Protein AF-I6CHG0-F1 (afdb_monomer_lite)

Structure (mmCIF, N/CA/C/O backbone):
data_AF-I6CHG0-F1
#
_entry.id   AF-I6CHG0-F1
#
loop_
_atom_site.group_PDB
_atom_site.id
_atom_site.type_symbol
_atom_site.label_atom_id
_atom_site.label_alt_id
_atom_site.label_comp_id
_atom_site.label_asym_id
_atom_site.label_entity_id
_atom_site.label_seq_id
_atom_site.pdbx_PDB_ins_code
_atom_site.Cartn_x
_atom_site.Cartn_y
_atom_site.Cartn_z
_atom_site.occupancy
_atom_site.B_iso_or_equiv
_atom_site.auth_seq_id
_atom_site.auth_comp_id
_atom_site.auth_asym_id
_atom_site.auth_atom_id
_atom_site.pdbx_PDB_model_num
ATOM 1 N N . MET A 1 1 ? 2.264 21.789 1.006 1.00 63.41 1 MET A N 1
ATOM 2 C CA . MET A 1 1 ? 1.542 20.572 0.559 1.00 63.41 1 MET A CA 1
ATOM 3 C C . MET A 1 1 ? 1.707 20.309 -0.938 1.00 63.41 1 MET A C 1
ATOM 5 O O . MET A 1 1 ? 2.326 19.314 -1.271 1.00 63.41 1 MET 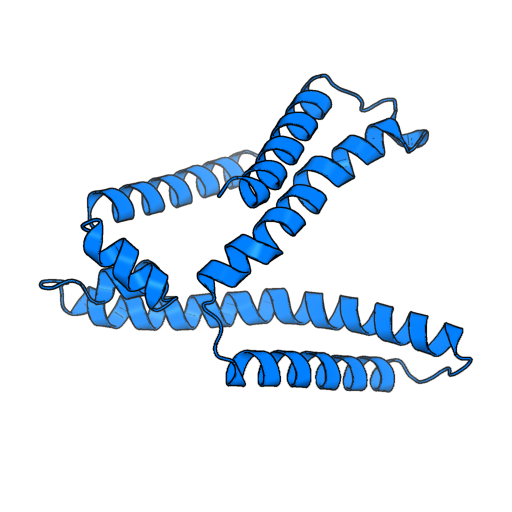A O 1
ATOM 9 N N . LYS A 1 2 ? 1.251 21.191 -1.848 1.00 83.75 2 LYS A N 1
ATOM 10 C CA . LYS A 1 2 ? 1.315 20.954 -3.312 1.00 83.75 2 LYS A CA 1
ATOM 11 C C . LYS A 1 2 ? 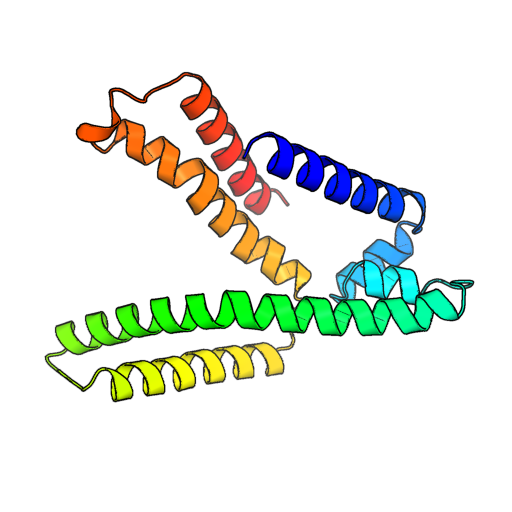2.722 20.636 -3.856 1.00 83.75 2 LYS A C 1
ATOM 13 O O . LYS A 1 2 ? 2.870 19.702 -4.629 1.00 83.75 2 LYS A O 1
ATOM 18 N N . VAL A 1 3 ? 3.749 21.358 -3.396 1.00 92.00 3 VAL A N 1
ATOM 19 C CA . VAL A 1 3 ? 5.149 21.137 -3.818 1.00 92.00 3 VAL A CA 1
ATOM 20 C C . VAL A 1 3 ? 5.674 19.766 -3.376 1.00 92.00 3 VAL A C 1
ATOM 22 O O . VAL A 1 3 ? 6.347 19.097 -4.147 1.00 92.00 3 VAL A O 1
ATOM 25 N N . ALA A 1 4 ? 5.313 19.306 -2.173 1.00 93.00 4 ALA A N 1
ATOM 26 C CA . ALA A 1 4 ? 5.731 17.996 -1.675 1.00 93.00 4 ALA A CA 1
ATOM 27 C C . ALA A 1 4 ? 5.137 16.858 -2.520 1.00 93.00 4 ALA A C 1
ATOM 29 O O . ALA A 1 4 ? 5.870 15.965 -2.931 1.00 93.00 4 ALA A O 1
ATOM 30 N N . TYR A 1 5 ? 3.841 16.928 -2.848 1.00 90.88 5 TYR A N 1
ATOM 31 C CA . TYR A 1 5 ? 3.208 15.952 -3.742 1.00 90.88 5 TYR A CA 1
ATOM 32 C C . TYR A 1 5 ? 3.841 15.946 -5.132 1.00 90.88 5 TYR A C 1
ATOM 34 O O . TYR A 1 5 ? 4.085 14.878 -5.678 1.00 90.88 5 TYR A O 1
ATOM 42 N N . LEU A 1 6 ? 4.152 17.123 -5.680 1.00 93.88 6 LEU A N 1
ATOM 43 C CA . LEU A 1 6 ? 4.801 17.232 -6.983 1.00 93.88 6 LEU A CA 1
ATOM 44 C C . LEU A 1 6 ? 6.187 16.573 -6.976 1.00 93.88 6 LEU A C 1
ATOM 46 O O . LEU A 1 6 ? 6.478 15.777 -7.864 1.00 93.88 6 LEU A O 1
ATOM 50 N N . ILE A 1 7 ? 7.009 16.847 -5.957 1.00 95.25 7 ILE A N 1
ATOM 51 C CA . ILE A 1 7 ? 8.337 16.230 -5.816 1.00 95.25 7 ILE A CA 1
ATOM 52 C C . ILE A 1 7 ? 8.215 14.707 -5.697 1.00 95.25 7 ILE A C 1
ATOM 54 O O . ILE A 1 7 ? 8.922 13.995 -6.404 1.00 95.25 7 ILE A O 1
ATOM 58 N N . ILE A 1 8 ? 7.292 14.209 -4.863 1.00 94.00 8 ILE A N 1
ATOM 59 C CA . ILE A 1 8 ? 7.059 12.766 -4.686 1.00 94.00 8 ILE A CA 1
ATOM 60 C C . ILE A 1 8 ? 6.624 12.118 -6.005 1.00 94.00 8 ILE A C 1
ATOM 62 O O . ILE A 1 8 ? 7.169 11.088 -6.395 1.00 94.00 8 ILE A O 1
ATOM 66 N N . CYS A 1 9 ? 5.665 12.717 -6.717 1.00 93.56 9 CYS A N 1
ATOM 67 C CA . CYS A 1 9 ? 5.198 12.192 -7.997 1.00 93.56 9 CYS A CA 1
ATOM 68 C C . CYS A 1 9 ? 6.328 12.130 -9.025 1.00 93.56 9 CYS A C 1
ATOM 70 O O . CYS A 1 9 ? 6.509 11.090 -9.652 1.00 93.56 9 CYS A O 1
ATOM 72 N N . ILE A 1 10 ? 7.111 13.203 -9.173 1.00 96.00 10 ILE A N 1
ATOM 73 C CA . ILE A 1 10 ? 8.232 13.227 -10.120 1.00 96.00 10 ILE A CA 1
ATOM 74 C C . ILE A 1 10 ? 9.279 12.182 -9.742 1.00 96.00 10 ILE A C 1
ATOM 76 O O . ILE A 1 10 ? 9.709 11.431 -10.612 1.00 96.00 10 ILE A O 1
ATOM 80 N N . SER A 1 11 ? 9.662 12.083 -8.465 1.00 94.88 11 SER A N 1
ATOM 81 C CA . SER A 1 11 ? 10.686 11.122 -8.045 1.00 94.88 11 SER A CA 1
ATOM 82 C C . SER A 1 11 ? 10.244 9.677 -8.262 1.00 94.88 11 SER A C 1
ATOM 84 O O . SER A 1 11 ? 11.030 8.862 -8.737 1.00 94.88 11 SER A O 1
ATOM 86 N N . VAL A 1 12 ? 8.984 9.357 -7.943 1.00 93.06 12 VAL A N 1
ATOM 87 C CA . VAL A 1 12 ? 8.442 8.001 -8.110 1.00 93.06 12 VAL A CA 1
ATOM 88 C C . VAL A 1 12 ? 8.316 7.656 -9.589 1.00 93.06 12 VAL A C 1
ATOM 90 O O . VAL A 1 12 ? 8.788 6.600 -9.998 1.00 93.06 12 VAL A O 1
ATOM 93 N N . LEU A 1 13 ? 7.736 8.540 -10.406 1.00 94.56 13 LEU A N 1
ATOM 94 C CA . LEU A 1 13 ? 7.586 8.289 -11.841 1.00 94.56 13 LEU A CA 1
ATOM 95 C C . LEU A 1 13 ? 8.945 8.158 -12.528 1.00 94.56 13 LEU A C 1
ATOM 97 O O . LEU A 1 13 ? 9.149 7.211 -13.282 1.00 94.56 13 LEU A O 1
ATOM 101 N N . PHE A 1 14 ? 9.893 9.048 -12.226 1.00 95.19 14 PHE A N 1
ATOM 102 C CA . PHE A 1 14 ? 11.255 8.963 -12.752 1.00 95.19 14 PHE A CA 1
ATOM 103 C C . PHE A 1 14 ? 11.915 7.625 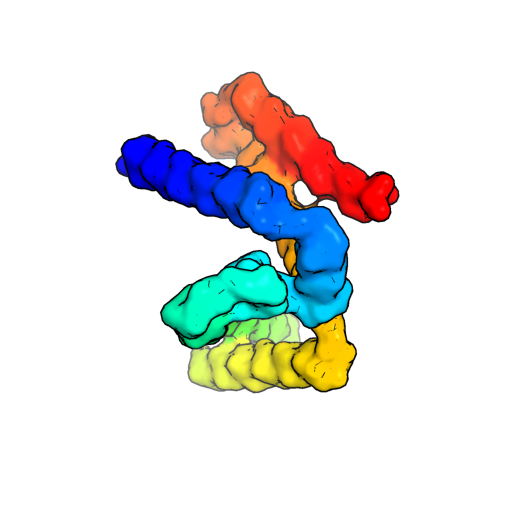-12.402 1.00 95.19 14 PHE A C 1
ATOM 105 O O . PHE A 1 14 ? 12.500 6.982 -13.271 1.00 95.19 14 PHE A O 1
ATOM 112 N N . PHE A 1 15 ? 11.776 7.173 -11.154 1.00 91.06 15 PHE A N 1
ATOM 113 C CA . PHE A 1 15 ? 12.304 5.882 -10.724 1.00 91.06 15 PHE A CA 1
ATOM 114 C C . PHE A 1 15 ? 11.653 4.709 -11.472 1.00 91.06 15 PHE A C 1
ATOM 116 O O . PHE A 1 15 ? 12.367 3.861 -12.002 1.00 91.06 15 PHE A O 1
ATOM 123 N N . VAL A 1 16 ? 10.319 4.682 -11.582 1.00 91.50 16 VAL A N 1
ATOM 124 C CA . VAL A 1 16 ? 9.599 3.608 -12.289 1.00 91.50 16 VAL A CA 1
ATOM 125 C C . VAL A 1 16 ? 9.994 3.550 -13.765 1.00 91.50 16 VAL A C 1
ATOM 127 O O . VAL A 1 16 ? 10.321 2.472 -14.259 1.00 91.50 16 VAL A O 1
ATOM 130 N N . PHE A 1 17 ? 10.016 4.689 -14.466 1.00 93.25 17 PHE A N 1
ATOM 131 C CA . PHE A 1 17 ? 10.428 4.730 -15.872 1.00 93.25 17 PHE A CA 1
ATOM 132 C C . PHE A 1 17 ? 11.894 4.332 -16.053 1.00 93.25 17 PHE A C 1
ATOM 134 O O . PHE A 1 17 ? 12.209 3.598 -16.984 1.00 93.25 17 PHE A O 1
ATOM 141 N N . SER A 1 18 ? 12.781 4.750 -15.147 1.00 92.06 18 SER A N 1
ATOM 142 C CA . SER A 1 18 ? 14.189 4.340 -15.166 1.00 92.06 18 SER A CA 1
ATOM 143 C C . SER A 1 18 ? 14.341 2.820 -15.033 1.00 92.06 18 SER A C 1
ATOM 145 O O . SER A 1 18 ? 15.042 2.202 -15.836 1.00 92.06 18 SER A O 1
ATOM 147 N N . CYS A 1 19 ? 13.628 2.188 -14.092 1.00 89.00 19 CYS A N 1
ATOM 148 C CA . CYS A 1 19 ? 13.625 0.730 -13.946 1.00 89.00 19 CYS A CA 1
ATOM 149 C C . CYS A 1 19 ? 13.057 0.025 -15.184 1.00 89.00 19 CYS A C 1
ATOM 151 O O . CYS A 1 19 ? 13.657 -0.940 -15.649 1.00 89.00 19 CYS A O 1
ATOM 153 N N . LEU A 1 20 ? 11.948 0.517 -15.744 1.00 89.88 20 LEU A N 1
ATOM 154 C CA . LEU A 1 20 ? 11.318 -0.071 -16.932 1.00 89.88 20 LEU A CA 1
ATOM 155 C C . LEU A 1 20 ? 12.237 -0.025 -18.164 1.00 89.88 20 LEU A C 1
ATOM 157 O O . LEU A 1 20 ? 12.265 -0.969 -18.942 1.00 89.88 20 LEU A O 1
ATOM 161 N N . LEU A 1 21 ? 12.986 1.067 -18.341 1.00 89.94 21 LEU A N 1
ATOM 162 C CA . LEU A 1 21 ? 13.923 1.227 -19.458 1.00 89.94 21 LEU A CA 1
ATOM 163 C C . LEU A 1 21 ? 15.240 0.463 -19.252 1.00 89.94 21 LEU A C 1
ATOM 165 O O . LEU A 1 21 ? 15.920 0.158 -20.228 1.00 89.94 21 LEU A O 1
ATOM 169 N N . SER A 1 22 ? 15.611 0.171 -18.001 1.00 87.44 22 SER A N 1
ATOM 170 C CA . SER A 1 22 ? 16.884 -0.487 -17.664 1.00 87.44 22 SER A CA 1
ATOM 171 C C . SER A 1 22 ? 16.781 -2.011 -17.562 1.00 87.44 22 SER A C 1
ATOM 173 O O . SER A 1 22 ? 17.766 -2.703 -17.809 1.00 87.44 22 SER A O 1
ATOM 175 N N . ILE A 1 23 ? 15.624 -2.545 -17.160 1.00 87.75 23 ILE A N 1
ATOM 176 C CA . ILE A 1 23 ? 15.425 -3.976 -16.894 1.00 87.75 23 ILE A CA 1
ATOM 177 C C . ILE A 1 23 ? 14.715 -4.619 -18.097 1.00 87.75 23 ILE A C 1
ATOM 179 O O . ILE A 1 23 ? 13.621 -4.178 -18.451 1.00 87.75 23 ILE A O 1
ATOM 183 N N . PRO A 1 24 ? 15.270 -5.681 -18.714 1.00 89.56 24 PRO A N 1
ATOM 184 C CA . PRO A 1 24 ? 14.585 -6.382 -19.795 1.00 89.56 24 PRO A CA 1
ATOM 185 C C . PRO A 1 24 ? 13.258 -7.009 -19.321 1.00 89.56 24 PRO A C 1
ATOM 187 O O . PRO A 1 24 ? 13.207 -7.527 -18.201 1.00 89.56 24 PRO A O 1
ATOM 190 N N . PRO A 1 25 ? 12.205 -7.050 -20.165 1.00 88.25 25 PRO A N 1
ATOM 191 C CA . PRO A 1 25 ? 10.874 -7.523 -19.764 1.00 88.25 25 PRO A CA 1
ATOM 192 C C . PRO A 1 25 ? 10.854 -8.925 -19.139 1.00 88.25 25 PRO A C 1
ATOM 194 O O . PRO A 1 25 ? 10.150 -9.141 -18.157 1.00 88.25 25 PRO A O 1
ATOM 197 N N . SER A 1 26 ? 11.688 -9.847 -19.629 1.00 89.00 26 SER A N 1
ATOM 198 C CA . SER A 1 26 ? 11.784 -11.218 -19.105 1.00 89.00 26 SER A CA 1
ATOM 199 C C . SER A 1 26 ? 12.185 -11.273 -17.627 1.00 89.00 26 SER A C 1
ATOM 201 O O . SER A 1 26 ? 11.715 -12.131 -16.888 1.00 89.00 26 SER A O 1
ATOM 203 N N . TYR A 1 27 ? 13.027 -10.342 -17.167 1.00 87.50 27 TYR A N 1
ATOM 204 C CA . TYR A 1 27 ? 13.422 -10.258 -15.758 1.00 87.50 27 TYR A CA 1
ATOM 205 C C . TYR A 1 27 ? 12.326 -9.641 -14.889 1.00 87.50 27 TYR A C 1
ATOM 207 O O . TYR A 1 27 ? 12.215 -9.983 -13.715 1.00 87.50 27 TYR A O 1
ATOM 215 N N . ILE A 1 28 ? 11.505 -8.750 -15.453 1.00 87.69 28 ILE A N 1
ATOM 216 C CA . ILE A 1 28 ? 10.348 -8.181 -14.753 1.00 87.69 28 ILE A CA 1
ATOM 217 C C . ILE A 1 28 ? 9.285 -9.264 -14.543 1.00 87.69 28 ILE A C 1
ATOM 219 O O . ILE A 1 28 ? 8.709 -9.347 -13.460 1.00 87.69 28 ILE A O 1
ATOM 223 N N . GLU A 1 29 ? 9.048 -10.107 -15.548 1.00 88.06 29 GLU A N 1
ATOM 224 C CA . GLU A 1 29 ? 8.123 -11.240 -15.448 1.00 88.06 29 GLU A CA 1
ATOM 225 C C . GLU A 1 29 ? 8.609 -12.279 -14.436 1.00 88.06 29 GLU A C 1
ATOM 227 O O . GLU A 1 29 ? 7.855 -12.624 -13.529 1.00 88.06 29 GLU A O 1
ATOM 232 N N . ALA A 1 30 ? 9.882 -12.679 -14.497 1.00 87.94 30 ALA A N 1
ATOM 233 C CA . ALA A 1 30 ? 10.461 -13.595 -13.513 1.00 87.94 30 ALA A CA 1
ATOM 234 C C . ALA A 1 30 ? 10.372 -13.030 -12.083 1.00 87.94 30 ALA A C 1
ATOM 236 O O . ALA A 1 30 ? 9.923 -13.707 -11.161 1.00 87.94 30 ALA A O 1
ATOM 237 N N . ALA A 1 31 ? 10.702 -11.748 -11.899 1.00 87.06 31 ALA A N 1
ATOM 238 C CA . ALA A 1 31 ? 10.569 -11.085 -10.605 1.00 87.06 31 ALA A CA 1
ATOM 239 C C . ALA A 1 31 ? 9.113 -11.031 -10.116 1.00 87.06 31 ALA A C 1
ATOM 241 O O . ALA A 1 31 ? 8.848 -11.156 -8.916 1.00 87.06 31 ALA A O 1
ATOM 242 N N . LYS A 1 32 ? 8.160 -10.855 -11.040 1.00 86.56 32 LYS A N 1
ATOM 243 C CA . LYS A 1 32 ? 6.730 -10.892 -10.737 1.00 86.56 32 LYS A CA 1
ATOM 244 C C . LYS A 1 32 ? 6.301 -12.279 -10.271 1.00 86.56 32 LYS A C 1
ATOM 246 O O . LYS A 1 32 ? 5.549 -12.349 -9.304 1.00 86.56 32 LYS A O 1
ATOM 251 N N . GLU A 1 33 ? 6.770 -13.348 -10.911 1.00 86.12 33 GLU A N 1
ATOM 252 C CA . GLU A 1 33 ? 6.479 -14.736 -10.522 1.00 86.12 33 GLU A CA 1
ATOM 253 C C . GLU A 1 33 ? 7.068 -15.088 -9.153 1.00 86.12 33 GLU A C 1
ATOM 255 O O . GLU A 1 33 ? 6.364 -15.631 -8.299 1.00 86.12 33 GLU A O 1
ATOM 260 N N . GLU A 1 34 ? 8.313 -14.681 -8.896 1.00 86.25 34 GLU A N 1
ATOM 261 C CA . GLU A 1 34 ? 8.972 -14.862 -7.597 1.00 86.25 34 GLU A CA 1
ATOM 262 C C . GLU A 1 34 ? 8.394 -13.956 -6.495 1.00 86.25 34 GLU A C 1
ATOM 264 O O . GLU A 1 34 ? 8.623 -14.181 -5.307 1.00 86.25 34 GLU A O 1
ATOM 269 N N . GLY A 1 35 ? 7.629 -12.924 -6.862 1.00 85.50 35 GLY A N 1
ATOM 270 C CA . GLY A 1 35 ? 7.013 -11.997 -5.910 1.00 85.50 35 GLY A CA 1
ATOM 271 C C . GLY A 1 35 ? 8.017 -11.059 -5.237 1.00 85.50 35 GLY A C 1
ATOM 272 O O . GLY A 1 35 ? 7.735 -10.528 -4.160 1.00 85.50 35 GLY A O 1
ATOM 273 N N . VAL A 1 36 ? 9.182 -10.853 -5.854 1.00 85.75 36 VAL A N 1
ATOM 274 C CA . VAL A 1 36 ? 10.254 -10.000 -5.329 1.00 85.75 36 VAL A CA 1
ATOM 275 C C . VAL A 1 36 ? 10.076 -8.543 -5.751 1.00 85.75 36 VAL A C 1
ATOM 277 O O . VAL A 1 36 ? 9.383 -8.208 -6.710 1.00 85.75 36 VAL A O 1
ATOM 280 N N . THR A 1 37 ? 10.713 -7.628 -5.021 1.00 86.31 37 THR A N 1
ATOM 281 C CA . THR A 1 37 ? 10.640 -6.197 -5.350 1.00 86.31 37 THR A CA 1
ATOM 282 C C . THR A 1 37 ? 11.415 -5.875 -6.623 1.00 86.31 37 THR A C 1
ATOM 284 O O . THR A 1 37 ? 12.406 -6.530 -6.935 1.00 86.31 37 THR A O 1
ATOM 287 N N . ILE A 1 38 ? 11.047 -4.791 -7.313 1.00 86.88 38 ILE A N 1
ATOM 288 C CA . ILE A 1 38 ? 11.782 -4.343 -8.506 1.00 86.88 38 ILE A CA 1
ATOM 289 C C . ILE A 1 38 ? 13.248 -3.990 -8.203 1.00 86.88 38 ILE A C 1
ATOM 291 O O . ILE A 1 38 ? 14.113 -4.155 -9.055 1.00 86.88 38 ILE A O 1
ATOM 295 N N . LEU A 1 39 ? 13.548 -3.538 -6.979 1.00 85.69 39 LEU A N 1
ATOM 296 C CA . LEU A 1 39 ? 14.918 -3.244 -6.560 1.00 85.69 39 LEU A CA 1
ATOM 297 C C . LEU A 1 39 ? 15.729 -4.533 -6.368 1.00 85.69 39 LEU A C 1
ATOM 299 O O . LEU A 1 39 ? 16.892 -4.590 -6.761 1.00 85.69 39 LEU A O 1
ATOM 303 N N . SER A 1 40 ? 15.096 -5.576 -5.825 1.00 85.38 40 SER A N 1
ATOM 304 C CA . SER A 1 40 ? 15.662 -6.926 -5.778 1.00 85.38 40 SER A CA 1
ATOM 305 C C . SER A 1 40 ? 15.887 -7.468 -7.195 1.00 85.38 40 SER A C 1
ATOM 307 O O . SER A 1 40 ? 16.980 -7.936 -7.497 1.00 85.38 40 SER A O 1
ATOM 309 N N . ALA A 1 41 ? 14.923 -7.295 -8.102 1.00 86.38 41 ALA A N 1
ATOM 310 C CA . ALA A 1 41 ? 15.070 -7.689 -9.504 1.00 86.38 41 ALA A CA 1
ATOM 311 C C . ALA A 1 41 ? 16.252 -6.978 -10.190 1.00 86.38 41 ALA A C 1
ATOM 313 O O . ALA A 1 41 ? 17.066 -7.618 -10.851 1.00 86.38 41 ALA A O 1
ATOM 314 N N . LEU A 1 42 ? 16.405 -5.667 -9.968 1.00 85.50 42 LEU A N 1
ATOM 315 C CA . LEU A 1 42 ? 17.530 -4.879 -10.482 1.00 85.50 42 LEU A CA 1
ATOM 316 C C . LEU A 1 42 ? 18.881 -5.387 -9.947 1.00 85.50 42 LEU A C 1
ATOM 318 O O . LEU A 1 42 ? 19.863 -5.425 -10.684 1.00 85.50 42 LEU A O 1
ATOM 322 N N . SER A 1 43 ? 18.929 -5.801 -8.676 1.00 85.25 43 SER A N 1
ATOM 323 C CA . SER A 1 43 ? 20.141 -6.335 -8.036 1.00 85.25 43 SER A CA 1
ATOM 324 C C . SER A 1 43 ? 20.573 -7.711 -8.564 1.00 85.25 43 SER A C 1
ATOM 326 O O . SER A 1 43 ? 21.745 -8.068 -8.421 1.00 85.25 43 SER A O 1
ATOM 328 N N . MET A 1 44 ? 19.648 -8.453 -9.187 1.00 82.31 44 MET A N 1
ATOM 329 C CA . MET A 1 44 ? 19.837 -9.815 -9.708 1.00 82.31 44 MET A CA 1
ATOM 330 C C . MET A 1 44 ? 20.182 -9.861 -11.205 1.00 82.31 44 MET A C 1
ATOM 332 O O . MET A 1 44 ? 20.399 -10.943 -11.749 1.00 82.31 44 MET A O 1
ATOM 336 N N . LEU A 1 45 ? 20.240 -8.712 -11.888 1.00 84.81 45 LEU A N 1
ATOM 337 C CA . LEU A 1 45 ? 20.580 -8.672 -13.308 1.00 84.81 45 LEU A CA 1
ATOM 338 C C . LEU A 1 45 ? 22.003 -9.195 -13.572 1.00 84.81 45 LEU A C 1
ATOM 340 O O . LEU A 1 45 ? 22.937 -8.838 -12.844 1.00 84.81 45 LEU A O 1
ATOM 344 N N . PRO A 1 46 ? 22.214 -9.966 -14.657 1.00 74.88 46 PRO A N 1
ATOM 345 C CA . PRO A 1 46 ? 23.558 -10.310 -15.094 1.00 74.88 46 PRO A CA 1
ATOM 346 C C . PRO A 1 46 ? 24.277 -9.016 -15.493 1.00 74.88 46 PRO A C 1
ATOM 348 O O . PRO A 1 46 ? 23.791 -8.266 -16.337 1.00 74.88 46 PRO A O 1
ATOM 351 N N . ASN A 1 47 ? 25.427 -8.750 -14.871 1.00 79.31 47 ASN A N 1
ATOM 352 C CA . ASN A 1 47 ? 26.213 -7.507 -14.958 1.00 79.31 47 ASN A CA 1
ATOM 353 C C . ASN A 1 47 ? 25.744 -6.338 -14.076 1.00 79.31 47 ASN A C 1
ATOM 355 O O . ASN A 1 47 ? 26.243 -5.222 -14.245 1.00 79.31 47 ASN A O 1
ATOM 359 N N . ALA A 1 48 ? 24.849 -6.561 -13.107 1.00 80.38 48 ALA A N 1
ATOM 360 C CA . ALA A 1 48 ? 24.633 -5.566 -12.062 1.00 80.38 48 ALA A CA 1
ATOM 361 C C . ALA A 1 48 ? 25.973 -5.270 -11.351 1.00 80.38 48 ALA A C 1
ATOM 363 O O . ALA A 1 48 ? 26.683 -6.200 -10.952 1.00 80.38 48 ALA A O 1
ATOM 364 N N . PRO A 1 49 ? 26.372 -3.993 -11.205 1.00 83.81 49 PRO A N 1
ATOM 365 C CA . PRO A 1 49 ? 27.6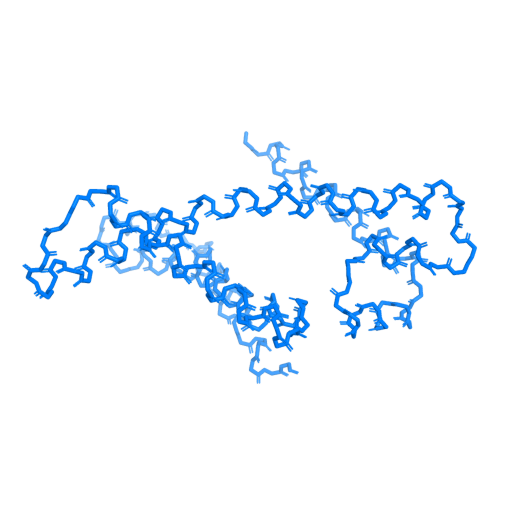17 -3.669 -10.529 1.00 83.81 49 PRO A CA 1
ATOM 366 C C . PRO A 1 49 ? 27.540 -4.118 -9.065 1.00 83.81 49 PRO A C 1
ATOM 368 O O . PRO A 1 49 ? 26.511 -3.953 -8.414 1.00 83.81 49 PRO A O 1
ATOM 371 N N . ALA A 1 50 ? 28.637 -4.658 -8.527 1.00 82.50 50 ALA A N 1
ATOM 372 C CA . ALA A 1 50 ? 28.641 -5.330 -7.221 1.00 82.50 50 ALA A CA 1
ATOM 373 C C . ALA A 1 50 ? 28.080 -4.471 -6.069 1.00 82.50 50 ALA A C 1
ATOM 375 O O . ALA A 1 50 ? 27.408 -4.983 -5.172 1.00 82.50 50 ALA A O 1
ATOM 376 N N . TRP A 1 51 ? 28.303 -3.151 -6.110 1.00 85.81 51 TRP A N 1
ATOM 377 C CA . TRP A 1 51 ? 27.745 -2.223 -5.124 1.00 85.81 51 TRP A CA 1
ATOM 378 C C . TRP A 1 51 ? 26.210 -2.184 -5.162 1.00 85.81 51 TRP A C 1
ATOM 380 O O . TRP A 1 51 ? 25.578 -2.084 -4.111 1.00 85.81 51 TRP A O 1
ATOM 390 N N . LEU A 1 52 ? 25.601 -2.294 -6.346 1.00 84.69 52 LEU A N 1
ATOM 391 C CA . LEU A 1 52 ? 24.151 -2.285 -6.537 1.00 84.69 52 LEU A CA 1
ATOM 392 C C . LEU A 1 52 ? 23.532 -3.604 -6.079 1.00 84.69 52 LEU A C 1
ATOM 394 O O . LEU A 1 52 ? 22.492 -3.585 -5.425 1.00 84.69 52 LEU A O 1
ATOM 398 N N . SER A 1 53 ? 24.193 -4.731 -6.351 1.00 81.88 53 SER A N 1
ATOM 399 C CA . SER A 1 53 ? 23.704 -6.041 -5.917 1.00 81.88 53 SER A CA 1
ATOM 400 C C . SER A 1 53 ? 23.592 -6.144 -4.392 1.00 81.88 53 SER A C 1
ATOM 402 O O . SER A 1 53 ? 22.603 -6.650 -3.871 1.00 81.88 53 SER A O 1
ATOM 404 N N . ILE A 1 54 ? 24.567 -5.595 -3.661 1.00 85.38 54 ILE A N 1
ATOM 405 C CA . ILE A 1 54 ? 24.568 -5.606 -2.190 1.00 85.38 54 ILE A CA 1
ATOM 406 C C . ILE A 1 54 ? 23.626 -4.532 -1.629 1.00 85.38 54 ILE A C 1
ATOM 408 O O . ILE A 1 54 ? 22.781 -4.816 -0.777 1.00 85.38 54 ILE A O 1
ATOM 412 N N . SER A 1 55 ? 23.754 -3.287 -2.100 1.00 87.75 55 SER A N 1
ATOM 413 C CA . SER A 1 55 ? 22.962 -2.171 -1.566 1.00 87.75 55 SER A CA 1
ATOM 414 C C . SER A 1 55 ? 21.474 -2.307 -1.881 1.00 87.75 55 SER A C 1
ATOM 416 O O . SER A 1 55 ? 20.654 -1.982 -1.026 1.00 87.75 55 SER A O 1
ATOM 418 N N . GLY A 1 56 ? 21.108 -2.843 -3.049 1.00 85.19 56 GLY A N 1
ATOM 419 C CA . GLY A 1 56 ? 19.718 -3.053 -3.451 1.00 85.19 56 GLY A CA 1
ATOM 420 C C . GLY A 1 56 ? 18.964 -3.968 -2.488 1.00 85.19 56 GLY A C 1
ATOM 421 O O . GLY A 1 56 ? 17.866 -3.625 -2.048 1.00 85.19 56 GLY A O 1
ATOM 422 N N . ILE A 1 57 ? 19.581 -5.080 -2.077 1.00 83.94 57 ILE A N 1
ATOM 423 C CA . ILE A 1 57 ? 18.990 -6.018 -1.112 1.00 83.94 57 ILE A CA 1
ATOM 424 C C . ILE A 1 57 ? 18.841 -5.358 0.264 1.00 83.94 57 ILE A C 1
ATOM 426 O O . ILE A 1 57 ? 17.766 -5.417 0.862 1.00 83.94 57 ILE A O 1
ATOM 430 N N . ILE A 1 58 ? 19.885 -4.681 0.755 1.00 89.06 58 ILE A N 1
ATOM 431 C CA . ILE A 1 58 ? 19.847 -4.004 2.062 1.00 89.06 58 ILE A CA 1
ATOM 432 C C . ILE A 1 58 ? 18.752 -2.932 2.080 1.00 89.06 58 ILE A C 1
ATOM 434 O O . ILE A 1 58 ? 17.943 -2.881 3.009 1.00 89.06 58 ILE A O 1
ATOM 438 N N . VAL A 1 59 ? 18.690 -2.096 1.042 1.00 90.06 59 VAL A N 1
ATOM 439 C CA . VAL A 1 59 ? 17.673 -1.047 0.917 1.00 90.06 59 VAL A CA 1
ATOM 440 C C . VAL A 1 59 ? 16.276 -1.656 0.837 1.00 90.06 59 VAL A C 1
ATOM 442 O O . VAL A 1 59 ? 15.377 -1.150 1.506 1.00 90.06 59 VAL A O 1
ATOM 445 N N . ALA A 1 60 ? 16.084 -2.754 0.099 1.00 87.94 60 ALA A N 1
ATOM 446 C CA . ALA A 1 60 ? 14.797 -3.445 0.027 1.00 87.94 60 ALA A CA 1
ATOM 447 C C . ALA A 1 60 ? 14.343 -3.957 1.406 1.00 87.94 60 ALA A C 1
ATOM 449 O O . ALA A 1 60 ? 13.207 -3.703 1.808 1.00 87.94 60 ALA A O 1
ATOM 450 N N . VAL A 1 61 ? 15.232 -4.597 2.173 1.00 88.44 61 VAL A N 1
ATOM 451 C CA . VAL A 1 61 ? 14.928 -5.093 3.529 1.00 88.44 61 VAL A CA 1
ATOM 452 C C . VAL A 1 61 ? 14.591 -3.945 4.483 1.00 88.44 61 VAL A C 1
ATOM 454 O O . VAL A 1 61 ? 13.595 -4.010 5.212 1.00 88.44 61 VAL A O 1
ATOM 457 N N . VAL A 1 62 ? 15.382 -2.868 4.470 1.00 91.94 62 VAL A N 1
ATOM 458 C CA . VAL A 1 62 ? 15.143 -1.690 5.319 1.00 91.94 62 VAL A CA 1
ATOM 459 C C . VAL A 1 62 ? 13.830 -1.002 4.943 1.00 91.94 62 VAL A C 1
ATOM 461 O O . VAL A 1 62 ? 13.044 -0.648 5.825 1.00 91.94 62 VAL A O 1
ATOM 464 N N . ALA A 1 63 ? 13.555 -0.839 3.647 1.00 88.88 63 ALA A N 1
ATOM 465 C CA . ALA A 1 63 ? 12.324 -0.230 3.153 1.00 88.88 63 ALA A CA 1
ATOM 466 C C . ALA A 1 63 ? 11.090 -1.047 3.556 1.00 88.88 63 ALA A C 1
ATOM 468 O O . ALA A 1 63 ? 10.132 -0.479 4.088 1.00 88.88 63 ALA A O 1
ATOM 469 N N . MET A 1 64 ? 11.136 -2.371 3.385 1.00 88.19 64 MET A N 1
ATOM 470 C CA . MET A 1 64 ? 10.058 -3.273 3.800 1.00 88.19 64 MET A CA 1
ATOM 471 C C . MET A 1 64 ? 9.833 -3.234 5.309 1.00 88.19 64 MET A C 1
ATOM 473 O O . MET A 1 64 ? 8.695 -3.097 5.752 1.00 88.19 64 MET A O 1
ATOM 477 N N . SER A 1 65 ? 10.905 -3.251 6.103 1.00 91.19 65 SER A N 1
ATOM 478 C CA . SER A 1 65 ? 10.814 -3.173 7.567 1.00 91.19 65 SER A CA 1
ATOM 479 C C . SER A 1 65 ? 10.183 -1.856 8.029 1.00 91.19 65 SER A C 1
ATOM 481 O O . SER A 1 65 ? 9.305 -1.843 8.892 1.00 91.19 65 SER A O 1
ATOM 483 N N . LYS A 1 66 ? 10.581 -0.729 7.420 1.00 91.56 66 LYS A N 1
ATOM 484 C CA . LYS A 1 66 ? 10.005 0.589 7.721 1.00 91.56 66 LYS A CA 1
ATOM 485 C C . LYS A 1 66 ? 8.530 0.665 7.331 1.00 91.56 66 LYS A C 1
ATOM 487 O O . LYS A 1 66 ? 7.722 1.169 8.112 1.00 91.56 66 LYS A O 1
ATOM 492 N N . SER A 1 67 ? 8.181 0.175 6.142 1.00 89.81 67 SER A N 1
ATOM 493 C CA . SER A 1 67 ? 6.792 0.137 5.680 1.00 89.81 67 SER A CA 1
ATOM 494 C C . SER A 1 67 ? 5.934 -0.738 6.594 1.00 89.81 67 SER A C 1
ATOM 496 O O . SER A 1 67 ? 4.844 -0.324 6.985 1.00 89.81 67 SER A O 1
ATOM 498 N N . PHE A 1 68 ? 6.452 -1.903 6.997 1.00 90.06 68 PHE A N 1
ATOM 499 C CA . PHE A 1 68 ? 5.780 -2.817 7.914 1.00 90.06 68 PHE A CA 1
ATOM 500 C C . PHE A 1 68 ? 5.432 -2.130 9.231 1.00 90.06 68 PHE A C 1
ATOM 502 O O . PHE A 1 68 ? 4.273 -2.162 9.623 1.00 90.06 68 PHE A O 1
ATOM 509 N N . LEU A 1 69 ? 6.382 -1.458 9.889 1.00 89.12 69 LEU A N 1
ATOM 510 C CA . LEU A 1 69 ? 6.111 -0.801 11.173 1.00 89.12 69 LEU A CA 1
ATOM 511 C C . LEU A 1 69 ? 5.014 0.266 11.060 1.00 89.12 69 LEU A C 1
ATOM 513 O O . LEU A 1 69 ? 4.125 0.318 11.909 1.00 89.12 69 LEU A O 1
ATOM 517 N N . GLY A 1 70 ? 5.042 1.082 10.002 1.00 86.94 70 GLY A N 1
ATOM 518 C CA . GLY A 1 70 ? 4.026 2.113 9.776 1.00 86.94 70 GLY A CA 1
ATOM 519 C C . GLY A 1 70 ? 2.624 1.530 9.589 1.00 86.94 70 GLY A C 1
ATOM 520 O O . GLY A 1 70 ? 1.671 1.983 10.222 1.00 86.94 70 GLY A O 1
ATOM 521 N N . THR A 1 71 ? 2.495 0.494 8.759 1.00 90.50 71 THR A N 1
ATOM 522 C CA . THR A 1 71 ? 1.204 -0.155 8.494 1.00 90.50 71 THR A CA 1
ATOM 523 C C . THR A 1 71 ? 0.734 -1.000 9.677 1.00 90.50 71 THR A C 1
ATOM 525 O O . THR A 1 71 ? -0.448 -0.981 10.013 1.00 90.50 71 THR A O 1
ATOM 528 N N . TYR A 1 72 ? 1.646 -1.708 10.344 1.00 91.56 72 TYR A N 1
ATOM 529 C CA . TYR A 1 72 ? 1.339 -2.622 11.440 1.00 91.56 72 TYR A CA 1
ATOM 530 C C . TYR A 1 72 ? 0.657 -1.906 12.604 1.00 91.56 72 TYR A C 1
ATOM 532 O O . TYR A 1 72 ? -0.369 -2.378 13.087 1.00 91.56 72 TYR A O 1
ATOM 540 N N . PHE A 1 73 ? 1.157 -0.738 13.024 1.00 90.31 73 PHE A N 1
ATOM 541 C CA . PHE A 1 73 ? 0.501 0.019 14.094 1.00 90.31 73 PHE A CA 1
ATOM 542 C C . PHE A 1 73 ? -0.924 0.441 13.716 1.00 90.31 73 PHE A C 1
ATOM 544 O O . PHE A 1 73 ? -1.836 0.239 14.518 1.00 90.31 73 PHE A O 1
ATOM 551 N N . GLY A 1 74 ? -1.139 0.913 12.483 1.00 90.75 74 GLY A N 1
ATOM 552 C CA . GLY A 1 74 ? -2.478 1.250 11.991 1.00 90.75 74 GLY A CA 1
ATOM 553 C C . GLY A 1 74 ? -3.423 0.043 11.952 1.00 90.75 74 GLY A C 1
ATOM 554 O O . GLY A 1 74 ? -4.579 0.143 12.362 1.00 90.75 74 GLY A O 1
ATOM 555 N N . VAL A 1 75 ? -2.924 -1.125 11.533 1.00 92.62 75 VAL A N 1
ATOM 556 C CA . VAL A 1 75 ? -3.699 -2.378 11.519 1.00 92.62 75 VAL A CA 1
ATOM 557 C C . VAL A 1 75 ? -4.060 -2.822 12.935 1.00 92.62 75 VAL A C 1
ATOM 559 O O . VAL A 1 75 ? -5.210 -3.178 13.180 1.00 92.62 75 VAL A O 1
ATOM 562 N N . ILE A 1 76 ? -3.122 -2.777 13.885 1.00 92.62 76 ILE A N 1
ATOM 563 C CA . ILE A 1 76 ? -3.385 -3.159 15.280 1.00 92.62 76 ILE A CA 1
ATOM 564 C C . ILE A 1 76 ? -4.406 -2.226 15.934 1.00 92.62 76 ILE A C 1
ATOM 566 O O . ILE A 1 76 ? -5.261 -2.699 16.685 1.00 92.62 76 ILE A O 1
ATOM 570 N N . GLU A 1 77 ? -4.349 -0.923 15.663 1.00 91.75 77 GLU A N 1
ATOM 571 C CA . GLU A 1 77 ? -5.337 0.035 16.169 1.00 91.75 77 GLU A CA 1
ATOM 572 C C . GLU A 1 77 ? -6.732 -0.239 15.599 1.00 91.75 77 GLU A C 1
ATOM 574 O O . GLU A 1 77 ? -7.688 -0.374 16.368 1.00 91.75 77 GLU A O 1
ATOM 579 N N . GLY A 1 78 ? -6.838 -0.427 14.279 1.00 92.06 78 GLY A N 1
ATOM 580 C CA . GLY A 1 78 ? -8.095 -0.802 13.629 1.00 92.06 78 GLY A CA 1
ATOM 581 C C . GLY A 1 78 ? -8.655 -2.125 14.161 1.00 92.06 78 GLY A C 1
ATOM 582 O O . GLY A 1 78 ? -9.819 -2.198 14.555 1.00 92.06 78 GLY A O 1
ATOM 583 N N . ALA A 1 79 ? -7.813 -3.155 14.265 1.00 93.38 79 ALA A N 1
ATOM 584 C CA . ALA A 1 79 ? -8.191 -4.458 14.807 1.00 93.38 79 ALA A CA 1
ATOM 585 C C . ALA A 1 79 ? -8.640 -4.363 16.273 1.00 93.38 79 ALA A C 1
ATOM 587 O O . ALA A 1 79 ? -9.626 -4.993 16.648 1.00 93.38 79 ALA A O 1
ATOM 588 N N . THR A 1 80 ? -7.985 -3.529 17.087 1.00 93.00 80 THR A N 1
ATOM 589 C CA . THR A 1 80 ? -8.362 -3.322 18.495 1.00 93.00 80 THR A CA 1
ATOM 590 C C . THR A 1 80 ? -9.765 -2.745 18.630 1.00 93.00 80 THR A C 1
ATOM 592 O O . THR A 1 80 ? -10.522 -3.195 19.494 1.00 93.00 80 THR A O 1
ATOM 595 N N . GLU A 1 81 ? -10.146 -1.791 17.780 1.00 91.94 81 GLU A N 1
ATOM 596 C CA . GLU A 1 81 ? -11.505 -1.238 17.787 1.00 91.94 81 GLU A CA 1
ATOM 597 C C . GLU A 1 81 ? -12.543 -2.227 17.237 1.00 91.94 81 GLU A C 1
ATOM 599 O O . GLU A 1 81 ? -13.636 -2.334 17.803 1.00 91.94 81 GLU A O 1
ATOM 604 N N . VAL A 1 82 ? -12.199 -3.031 16.224 1.00 92.62 82 VAL A N 1
ATOM 605 C CA . VAL A 1 82 ? -13.067 -4.119 15.731 1.00 92.62 82 VAL A CA 1
ATOM 606 C C . VAL A 1 82 ? -13.307 -5.165 16.822 1.00 92.62 82 VAL A C 1
ATOM 608 O O . VAL A 1 82 ? -14.456 -5.490 17.130 1.00 92.62 82 VAL A O 1
ATOM 611 N N . VAL A 1 83 ? -12.244 -5.652 17.466 1.00 91.75 83 VAL A N 1
ATOM 612 C CA . VAL A 1 83 ? -12.309 -6.634 18.560 1.00 91.75 83 VAL A CA 1
ATOM 613 C C . VAL A 1 83 ? -13.120 -6.086 19.730 1.00 91.75 83 VAL A C 1
ATOM 615 O O . VAL A 1 83 ? -13.994 -6.774 20.255 1.00 91.75 83 VAL A O 1
ATOM 618 N N . LYS A 1 84 ? -12.887 -4.829 20.117 1.00 91.25 84 LYS A N 1
ATOM 619 C CA . LYS A 1 84 ? -13.637 -4.155 21.184 1.00 91.25 84 LYS A CA 1
ATOM 620 C C . LYS A 1 84 ? -15.127 -4.050 20.861 1.00 91.25 84 LYS A C 1
ATOM 622 O O . LYS A 1 84 ? -15.939 -4.360 21.728 1.00 91.25 84 LYS A O 1
ATOM 627 N N . THR A 1 85 ? -15.482 -3.633 19.647 1.00 89.94 85 THR A N 1
ATOM 628 C CA . THR A 1 85 ? -16.884 -3.498 19.216 1.00 89.94 85 THR A CA 1
ATOM 629 C C . THR A 1 85 ? -17.575 -4.861 19.185 1.00 89.94 85 THR A C 1
ATOM 631 O O . THR A 1 85 ? -18.673 -5.010 19.716 1.00 89.94 85 THR A O 1
ATOM 634 N N . THR A 1 86 ? -16.892 -5.882 18.665 1.00 89.50 86 THR A N 1
ATOM 635 C CA . THR A 1 86 ? -17.406 -7.259 18.594 1.00 89.50 86 THR A CA 1
ATOM 636 C C . THR A 1 86 ? -17.627 -7.849 19.992 1.00 89.50 86 THR A C 1
ATOM 638 O O . THR A 1 86 ? -18.692 -8.381 20.288 1.00 89.50 86 THR A O 1
ATOM 641 N N . LEU A 1 87 ? -16.658 -7.696 20.902 1.00 87.81 87 LEU A N 1
ATOM 642 C CA . LEU A 1 87 ? -16.778 -8.156 22.291 1.00 87.81 87 LEU A CA 1
ATOM 643 C C . LEU A 1 87 ? -17.916 -7.448 23.039 1.00 87.81 87 LEU A C 1
ATOM 645 O O . LEU A 1 87 ? -18.647 -8.089 23.793 1.00 87.81 87 LEU A O 1
ATOM 649 N N . GLN A 1 88 ? -18.105 -6.147 22.799 1.00 87.88 88 GLN A N 1
ATOM 650 C CA . GLN A 1 88 ? -19.219 -5.391 23.374 1.00 87.88 88 GLN A CA 1
ATOM 651 C C . GLN A 1 88 ? -20.582 -5.894 22.889 1.00 87.88 88 GLN A C 1
ATOM 653 O O . GLN A 1 88 ? -21.497 -5.984 23.705 1.00 87.88 88 GLN A O 1
ATOM 658 N N . GLN A 1 89 ? -20.715 -6.262 21.611 1.00 86.75 89 GLN A N 1
ATOM 659 C CA . GLN A 1 89 ? -21.946 -6.854 21.066 1.00 86.75 89 GLN A CA 1
ATOM 660 C C . GLN A 1 89 ? -22.271 -8.216 21.695 1.00 86.75 89 GLN A C 1
ATOM 662 O O . GLN A 1 89 ? -23.438 -8.530 21.905 1.00 86.75 89 GLN A O 1
ATOM 667 N N . VAL A 1 90 ? -21.248 -8.989 22.069 1.00 86.31 90 VAL A N 1
ATOM 668 C CA . VAL A 1 90 ? -21.384 -10.277 22.779 1.00 86.31 90 VAL A CA 1
ATOM 669 C C . VAL A 1 90 ? -21.548 -10.085 24.305 1.00 86.31 90 VAL A C 1
ATOM 671 O O . VAL A 1 90 ? -21.634 -11.044 25.064 1.00 86.31 90 VAL A O 1
ATOM 674 N N . GLY A 1 91 ? -21.611 -8.839 24.792 1.00 81.12 91 GLY A N 1
ATOM 675 C CA . GLY A 1 91 ? -21.797 -8.517 26.214 1.00 81.12 91 GLY A CA 1
ATOM 676 C C . GLY A 1 91 ? -20.528 -8.631 27.069 1.00 81.12 91 GLY A C 1
ATOM 677 O O . GLY A 1 91 ? -20.577 -8.443 28.285 1.00 81.12 91 GLY A O 1
ATOM 678 N N . VAL A 1 92 ? -19.370 -8.889 26.459 1.00 79.62 92 VAL A N 1
ATOM 679 C CA . VAL A 1 92 ? -18.090 -9.061 27.151 1.00 79.62 92 VAL A CA 1
ATOM 680 C C . VAL A 1 92 ? -17.319 -7.742 27.143 1.00 79.62 92 VAL A C 1
ATOM 682 O O . VAL A 1 92 ? -16.750 -7.325 26.138 1.00 79.62 92 VAL A O 1
ATOM 685 N N . LYS A 1 93 ? -17.243 -7.069 28.295 1.00 78.25 93 LYS A N 1
ATOM 686 C CA . LYS A 1 93 ? -16.386 -5.885 28.470 1.00 78.25 93 LYS A CA 1
ATOM 687 C C . LYS A 1 93 ? -15.064 -6.292 29.119 1.00 78.25 93 LYS A C 1
ATOM 689 O O . LYS A 1 93 ? -15.035 -6.748 30.259 1.00 78.25 93 LYS A O 1
ATOM 694 N N . LYS A 1 94 ? -13.960 -6.120 28.392 1.00 81.38 94 LYS A N 1
ATOM 695 C CA . LYS A 1 94 ? -12.592 -6.365 28.877 1.00 81.38 94 LYS A CA 1
ATOM 696 C C . LYS A 1 94 ? -11.750 -5.092 28.810 1.00 81.38 94 LYS A C 1
ATOM 698 O O . LYS A 1 94 ? -12.145 -4.097 28.202 1.00 81.38 94 LYS A O 1
ATOM 703 N N . SER A 1 95 ? -10.597 -5.118 29.481 1.00 85.25 95 SER A N 1
ATOM 704 C CA . SER A 1 95 ? -9.670 -3.986 29.521 1.00 85.25 95 SER A CA 1
ATOM 705 C C . SER A 1 95 ? -9.101 -3.674 28.130 1.00 85.25 95 SER A C 1
ATOM 707 O O . SER A 1 95 ? -8.967 -4.554 27.277 1.00 85.25 95 SER A O 1
ATOM 709 N N . ARG A 1 96 ? -8.704 -2.414 27.905 1.00 81.31 96 ARG A N 1
ATOM 710 C CA . ARG A 1 96 ? -8.052 -1.992 26.651 1.00 81.31 96 ARG A CA 1
ATOM 711 C C . ARG A 1 96 ? -6.795 -2.820 26.356 1.00 81.31 96 ARG A C 1
ATOM 713 O O . ARG A 1 96 ? -6.560 -3.176 25.207 1.00 81.31 96 ARG A O 1
ATOM 720 N N . ALA A 1 97 ? -6.020 -3.146 27.391 1.00 86.75 97 ALA A N 1
ATOM 721 C CA . ALA A 1 97 ? -4.822 -3.972 27.270 1.00 86.75 97 ALA A CA 1
ATOM 722 C C . ALA A 1 97 ? -5.146 -5.384 26.757 1.00 86.75 97 ALA A C 1
ATOM 724 O O . ALA A 1 97 ? -4.454 -5.875 25.872 1.00 86.75 97 ALA A O 1
ATOM 725 N N . PHE A 1 98 ? -6.233 -5.995 27.244 1.00 88.88 98 PHE A N 1
ATOM 726 C CA . PHE A 1 98 ? -6.685 -7.303 26.770 1.00 88.88 98 PHE A CA 1
ATOM 727 C C . PHE A 1 98 ? -7.109 -7.260 25.298 1.00 88.88 98 PHE A C 1
ATOM 729 O O . PHE A 1 98 ? -6.643 -8.077 24.510 1.00 88.88 98 PHE A O 1
ATOM 736 N N . ASN A 1 99 ? -7.925 -6.277 24.899 1.00 89.00 99 ASN A N 1
ATOM 737 C CA . ASN A 1 99 ? -8.378 -6.155 23.506 1.00 89.00 99 ASN A CA 1
ATOM 738 C C . ASN A 1 99 ? -7.205 -5.928 22.544 1.00 89.00 99 ASN A C 1
ATOM 740 O O . ASN A 1 99 ? -7.174 -6.503 21.456 1.00 89.00 99 ASN A O 1
ATOM 744 N N . ARG A 1 100 ? -6.213 -5.130 22.958 1.00 90.00 100 ARG A N 1
ATOM 745 C CA . ARG A 1 100 ? -5.001 -4.895 22.168 1.00 90.00 100 ARG A CA 1
ATOM 746 C C . ARG A 1 100 ? -4.137 -6.152 22.066 1.00 90.00 100 ARG A C 1
ATOM 748 O O . ARG A 1 100 ? -3.695 -6.481 20.972 1.00 90.00 100 ARG A O 1
ATOM 755 N N . ALA A 1 101 ? -3.926 -6.872 23.169 1.00 91.75 101 ALA A N 1
ATOM 756 C CA . ALA A 1 101 ? -3.176 -8.129 23.166 1.00 91.75 101 ALA A CA 1
ATOM 757 C C . ALA A 1 101 ? -3.850 -9.193 22.285 1.00 91.75 101 ALA A C 1
ATOM 759 O O . ALA A 1 101 ? -3.181 -9.838 21.482 1.00 91.75 101 ALA A O 1
ATOM 760 N N . LEU A 1 102 ? -5.179 -9.317 22.376 1.00 91.75 102 LEU A N 1
ATOM 761 C CA . LEU A 1 102 ? -5.965 -10.206 21.521 1.00 91.75 102 LEU A CA 1
ATOM 762 C C . LEU A 1 102 ? -5.841 -9.819 20.042 1.00 91.75 102 LEU A C 1
ATOM 764 O O . LEU A 1 102 ? -5.643 -10.687 19.202 1.00 91.75 102 LEU A O 1
ATOM 768 N N . SER A 1 103 ? -5.887 -8.525 19.723 1.00 92.56 103 SER A N 1
ATOM 769 C CA . SER A 1 103 ? -5.727 -8.036 18.345 1.00 92.56 103 SER A CA 1
ATOM 770 C C . SER A 1 103 ? -4.336 -8.317 17.788 1.00 92.56 103 SER A C 1
ATOM 772 O O . SER A 1 103 ? -4.215 -8.766 16.654 1.00 92.56 103 SER A O 1
ATOM 774 N N . ILE A 1 104 ? -3.289 -8.117 18.596 1.00 93.94 104 ILE A N 1
ATOM 775 C CA . ILE A 1 104 ? -1.911 -8.474 18.232 1.00 93.94 104 ILE A CA 1
ATOM 776 C C . ILE A 1 104 ? -1.804 -9.973 17.959 1.00 93.94 104 ILE A C 1
ATOM 778 O O . ILE A 1 104 ? -1.238 -10.358 16.939 1.00 93.94 104 ILE A O 1
ATOM 782 N N . MET A 1 105 ? -2.371 -10.812 18.828 1.00 93.81 105 MET A N 1
ATOM 783 C CA . MET A 1 105 ? -2.356 -12.263 18.650 1.00 93.81 105 MET A CA 1
ATOM 784 C C . MET A 1 105 ? -3.100 -12.689 17.378 1.00 93.81 105 MET A C 1
ATOM 786 O O . MET A 1 105 ? -2.541 -13.440 16.585 1.00 93.81 105 MET A O 1
ATOM 790 N N . LEU A 1 106 ? -4.299 -12.154 17.130 1.00 93.06 106 LEU A N 1
ATOM 791 C CA . LEU A 1 106 ? -5.086 -12.450 15.928 1.00 93.06 106 LEU A CA 1
ATOM 792 C C . LEU A 1 106 ? -4.368 -12.020 14.646 1.00 93.06 106 LEU A C 1
ATOM 794 O O . LEU A 1 106 ? -4.224 -12.823 13.727 1.00 93.06 106 LEU A O 1
ATOM 798 N N . VAL A 1 107 ? -3.883 -10.778 14.584 1.00 93.19 107 VAL A N 1
ATOM 799 C CA . VAL A 1 107 ? -3.177 -10.259 13.401 1.00 93.19 107 VAL A CA 1
ATOM 800 C C . VAL A 1 107 ? -1.884 -11.037 13.158 1.00 93.19 107 VAL A C 1
ATOM 802 O O . VAL A 1 107 ? -1.591 -11.386 12.014 1.00 93.19 107 VAL A O 1
ATOM 805 N N . SER A 1 108 ? -1.139 -11.372 14.215 1.00 92.00 108 SER A N 1
ATOM 806 C CA . SER A 1 108 ? 0.086 -12.176 14.104 1.00 92.00 108 SER A CA 1
ATOM 807 C C . SER A 1 108 ? -0.210 -13.592 13.614 1.00 92.00 108 SER A C 1
ATOM 809 O O . SER A 1 108 ? 0.492 -14.083 12.736 1.00 92.00 108 SER A O 1
ATOM 811 N N . LEU A 1 109 ? -1.269 -14.231 14.122 1.00 94.50 109 LEU A N 1
ATOM 812 C CA . LEU A 1 109 ? -1.682 -15.570 13.700 1.00 94.50 109 LEU A CA 1
ATOM 813 C C . LEU A 1 109 ? -2.108 -15.590 12.228 1.00 94.50 109 LEU A C 1
ATOM 815 O O . LEU A 1 109 ? -1.655 -16.445 11.475 1.00 94.50 109 LEU A O 1
ATOM 819 N N . ILE A 1 110 ? -2.929 -14.624 11.802 1.00 93.00 110 ILE A N 1
ATOM 820 C CA . ILE A 1 110 ? -3.351 -14.494 10.400 1.00 93.00 110 ILE A CA 1
ATOM 821 C C . ILE A 1 110 ? -2.129 -14.284 9.502 1.00 93.00 110 ILE A C 1
ATOM 823 O O . ILE A 1 110 ? -1.979 -14.972 8.495 1.00 93.00 110 ILE A O 1
ATOM 827 N N . THR A 1 111 ? -1.225 -13.380 9.886 1.00 91.19 111 THR A N 1
ATOM 828 C CA . THR A 1 111 ? -0.003 -13.104 9.115 1.00 91.19 111 THR A CA 1
ATOM 829 C C . THR A 1 111 ? 0.897 -14.338 9.035 1.00 91.19 111 THR A C 1
ATOM 831 O O . THR A 1 111 ? 1.452 -14.622 7.978 1.00 91.19 111 THR A O 1
ATOM 834 N N . PHE A 1 112 ? 1.008 -15.109 10.120 1.00 93.69 112 PHE A N 1
ATOM 835 C CA . PHE A 1 112 ? 1.772 -16.354 10.149 1.00 93.69 112 PHE A CA 1
ATOM 836 C C . PHE A 1 112 ? 1.182 -17.410 9.208 1.00 93.69 112 PHE A C 1
ATOM 838 O O . PHE A 1 112 ? 1.916 -17.995 8.418 1.00 93.69 112 PHE A O 1
ATOM 845 N N . ILE A 1 113 ? -0.141 -17.600 9.227 1.00 94.12 113 ILE A N 1
ATOM 846 C CA . ILE A 1 113 ? -0.833 -18.522 8.315 1.00 94.12 113 ILE A CA 1
ATOM 847 C C . ILE A 1 113 ? -0.581 -18.124 6.857 1.00 94.12 113 ILE A C 1
ATOM 849 O O . ILE A 1 113 ? -0.218 -18.968 6.042 1.00 94.12 113 ILE A O 1
ATOM 853 N N . VAL A 1 114 ? -0.725 -16.836 6.532 1.00 90.81 114 VAL A N 1
ATOM 854 C CA . VAL A 1 114 ? -0.445 -16.317 5.185 1.00 90.81 114 VAL A CA 1
ATOM 855 C C . VAL A 1 114 ? 1.015 -16.569 4.801 1.00 90.81 114 VAL A C 1
ATOM 857 O O . VAL A 1 114 ? 1.277 -17.014 3.690 1.00 90.81 114 VAL A O 1
ATOM 860 N N . CYS A 1 115 ? 1.959 -16.372 5.723 1.00 89.81 115 CYS A N 1
ATOM 861 C CA . CYS A 1 115 ? 3.376 -16.654 5.492 1.00 89.81 115 CYS A CA 1
ATOM 862 C C . CYS A 1 115 ? 3.633 -18.141 5.184 1.00 89.81 115 CYS A C 1
ATOM 864 O O . CYS A 1 115 ? 4.383 -18.453 4.264 1.00 89.81 115 CYS A O 1
ATOM 866 N N . CYS A 1 116 ? 2.962 -19.064 5.882 1.00 91.69 116 CYS A N 1
ATOM 867 C CA . CYS A 1 116 ? 3.068 -20.502 5.611 1.00 91.69 116 CYS A CA 1
ATOM 868 C C . CYS A 1 116 ? 2.506 -20.904 4.240 1.00 91.69 116 CYS A C 1
ATOM 870 O O . CYS A 1 116 ? 3.025 -21.829 3.622 1.00 91.69 116 CYS A O 1
ATOM 872 N N . ILE A 1 117 ? 1.456 -20.228 3.766 1.00 91.25 117 ILE A N 1
ATOM 873 C CA . ILE A 1 117 ? 0.884 -20.454 2.427 1.00 91.25 117 ILE A CA 1
ATOM 874 C C . ILE A 1 117 ? 1.816 -19.899 1.334 1.00 91.25 117 ILE A C 1
ATOM 876 O O . ILE A 1 117 ? 1.783 -20.377 0.204 1.00 91.25 117 ILE A O 1
ATOM 880 N N . ASN A 1 118 ? 2.652 -18.913 1.680 1.00 87.31 118 ASN A N 1
ATOM 881 C CA . ASN A 1 118 ? 3.569 -18.206 0.788 1.00 87.31 118 ASN A CA 1
ATOM 882 C C . ASN A 1 118 ? 2.908 -17.719 -0.523 1.00 87.31 118 ASN A C 1
ATOM 884 O O . ASN A 1 118 ? 3.376 -18.042 -1.619 1.00 87.31 118 ASN A O 1
ATOM 888 N N . PRO A 1 119 ? 1.791 -16.967 -0.450 1.00 86.44 119 PRO A N 1
ATOM 889 C CA . PRO A 1 119 ? 1.206 -16.374 -1.638 1.00 86.44 119 PRO A CA 1
ATOM 890 C C . PRO A 1 119 ? 2.126 -15.287 -2.196 1.00 86.44 119 PRO A C 1
ATOM 892 O O . PRO A 1 119 ? 2.784 -14.547 -1.462 1.00 86.44 119 PRO A O 1
ATOM 895 N N . ASN A 1 120 ? 2.105 -15.133 -3.515 1.00 86.19 120 ASN A N 1
ATOM 896 C CA . ASN A 1 120 ? 2.849 -14.081 -4.187 1.00 86.19 120 ASN A CA 1
ATOM 897 C C . ASN A 1 120 ? 2.367 -12.686 -3.726 1.00 86.19 120 ASN A C 1
ATOM 899 O O . ASN A 1 120 ? 1.203 -12.313 -3.915 1.00 86.19 120 ASN A O 1
ATOM 903 N N . ALA A 1 121 ? 3.274 -11.898 -3.141 1.00 83.50 121 ALA A N 1
ATOM 904 C CA . ALA A 1 121 ? 2.950 -10.599 -2.551 1.00 83.50 121 ALA A CA 1
ATOM 905 C C . ALA A 1 121 ? 2.429 -9.583 -3.582 1.00 83.50 121 ALA A C 1
ATOM 907 O O . ALA A 1 121 ? 1.510 -8.817 -3.287 1.00 83.50 121 ALA A O 1
ATOM 908 N N . ILE A 1 122 ? 2.967 -9.595 -4.806 1.00 84.38 122 ILE A N 1
ATOM 909 C CA . ILE A 1 122 ? 2.525 -8.706 -5.892 1.00 84.38 122 ILE A CA 1
ATOM 910 C C . ILE A 1 122 ? 1.085 -9.036 -6.280 1.00 84.38 122 ILE A C 1
ATOM 912 O O . ILE A 1 122 ? 0.261 -8.134 -6.440 1.00 84.38 122 ILE A O 1
ATOM 916 N N . SER A 1 123 ? 0.762 -10.326 -6.357 1.00 83.62 123 SER A N 1
ATOM 917 C CA . SER A 1 123 ? -0.592 -10.794 -6.652 1.00 83.62 123 SER A CA 1
ATOM 918 C C . SER A 1 123 ? -1.578 -10.388 -5.557 1.00 83.62 123 SER A C 1
ATOM 920 O O . SER A 1 123 ? -2.673 -9.932 -5.869 1.00 83.62 123 SER A O 1
ATOM 922 N N . ME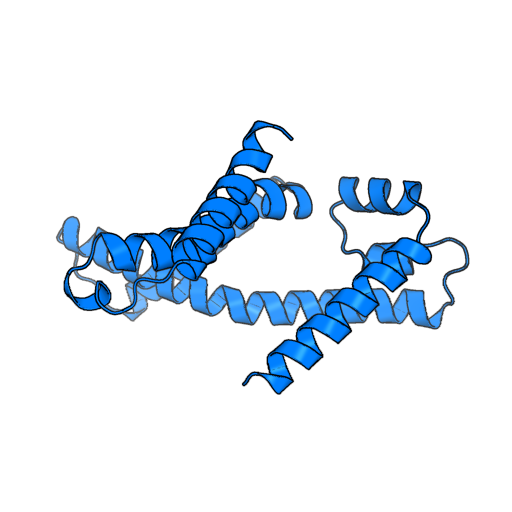T A 1 124 ? -1.190 -10.448 -4.277 1.00 86.44 124 MET A N 1
ATOM 923 C CA . MET A 1 124 ? -2.027 -9.950 -3.174 1.00 86.44 124 MET A CA 1
ATOM 924 C C . MET A 1 124 ? -2.250 -8.434 -3.231 1.00 86.44 124 MET A C 1
ATOM 926 O O . MET A 1 124 ? -3.365 -7.960 -3.002 1.00 86.44 124 MET A O 1
ATOM 930 N N . ILE A 1 125 ? -1.202 -7.659 -3.531 1.00 85.81 125 ILE A N 1
ATOM 931 C CA . ILE A 1 125 ? -1.313 -6.202 -3.681 1.00 85.81 125 ILE A CA 1
ATOM 932 C C . ILE A 1 125 ? -2.286 -5.878 -4.812 1.00 85.81 125 ILE A C 1
ATOM 934 O O . ILE A 1 125 ? -3.175 -5.049 -4.633 1.00 85.81 125 ILE A O 1
ATOM 938 N N . TYR A 1 126 ? -2.157 -6.559 -5.947 1.00 83.25 126 TYR A N 1
ATOM 939 C CA . TYR A 1 126 ? -3.045 -6.361 -7.081 1.00 83.25 126 TYR A CA 1
ATOM 940 C C . TYR A 1 126 ? -4.491 -6.769 -6.757 1.00 83.25 126 TYR A C 1
ATOM 942 O O . TYR A 1 126 ? -5.398 -5.954 -6.888 1.00 83.25 126 TYR A O 1
ATOM 950 N N . ALA A 1 127 ? -4.697 -7.988 -6.251 1.00 84.81 127 ALA A N 1
ATOM 951 C CA . ALA A 1 127 ? -6.019 -8.584 -6.072 1.00 84.81 127 ALA A CA 1
ATOM 952 C C . ALA A 1 127 ? -6.816 -8.044 -4.867 1.00 84.81 127 ALA A C 1
ATOM 954 O O . ALA A 1 127 ? -8.043 -8.125 -4.847 1.00 84.81 127 ALA A O 1
ATOM 955 N N . ILE A 1 128 ? -6.149 -7.520 -3.837 1.00 87.31 128 ILE A N 1
ATOM 956 C CA . ILE A 1 128 ? -6.817 -7.080 -2.600 1.00 87.31 128 ILE A CA 1
ATOM 957 C C . ILE A 1 128 ? -6.583 -5.591 -2.358 1.00 87.31 128 ILE A C 1
ATOM 959 O O . ILE A 1 128 ? -7.535 -4.833 -2.162 1.00 87.31 128 ILE A O 1
ATOM 963 N N . SER A 1 129 ? -5.322 -5.151 -2.387 1.00 86.62 129 SER A N 1
ATOM 964 C CA . SER A 1 129 ? -4.977 -3.760 -2.067 1.00 86.62 129 SER A CA 1
ATOM 965 C C . SER A 1 129 ? -5.450 -2.789 -3.151 1.00 86.62 129 SER A C 1
ATOM 967 O O . SER A 1 129 ? -6.006 -1.744 -2.825 1.00 86.62 129 SER A O 1
ATOM 969 N N . GLY A 1 130 ? -5.317 -3.149 -4.433 1.00 87.12 130 GLY A N 1
ATOM 970 C CA . GLY A 1 130 ? -5.765 -2.339 -5.572 1.00 87.12 130 GLY A CA 1
ATOM 971 C C . GLY A 1 130 ? -7.224 -1.871 -5.454 1.00 87.12 130 GLY A C 1
ATOM 972 O O . GLY A 1 130 ? -7.465 -0.659 -5.399 1.00 87.12 130 GLY A O 1
ATOM 973 N N . PRO A 1 131 ? -8.204 -2.788 -5.325 1.00 88.56 131 PRO A N 1
ATOM 974 C CA . PRO A 1 131 ? -9.610 -2.438 -5.135 1.00 88.56 131 PRO A CA 1
ATOM 975 C C . PRO A 1 131 ? -9.860 -1.648 -3.865 1.00 88.56 131 PRO A C 1
ATOM 977 O O . PRO A 1 131 ? -10.599 -0.669 -3.895 1.00 88.56 131 PRO A O 1
ATOM 980 N N . LEU A 1 132 ? -9.268 -2.067 -2.742 1.00 90.69 132 LEU A N 1
ATOM 981 C CA . LEU A 1 132 ? -9.484 -1.405 -1.458 1.00 90.69 132 LEU A CA 1
ATOM 982 C C . LEU A 1 132 ? -9.011 0.045 -1.501 1.00 90.69 132 LEU A C 1
ATOM 984 O O . LEU A 1 132 ? -9.732 0.937 -1.056 1.00 90.69 132 LEU A O 1
ATOM 988 N N . ILE A 1 133 ? -7.843 0.298 -2.092 1.00 90.19 133 ILE A N 1
ATOM 989 C CA . ILE A 1 133 ? -7.310 1.647 -2.277 1.00 90.19 133 ILE A CA 1
ATOM 990 C C . ILE A 1 133 ? -8.218 2.451 -3.210 1.00 90.19 133 ILE A C 1
ATOM 992 O O . ILE A 1 133 ? -8.567 3.580 -2.872 1.00 90.19 133 ILE A O 1
ATOM 996 N N . ALA A 1 134 ? -8.656 1.888 -4.340 1.00 91.19 134 ALA A N 1
ATOM 997 C CA . ALA A 1 134 ? -9.568 2.581 -5.252 1.00 91.19 134 ALA A CA 1
ATOM 998 C C . ALA A 1 134 ? -10.910 2.923 -4.577 1.00 91.19 134 ALA A C 1
ATOM 1000 O O . ALA A 1 134 ? -11.426 4.036 -4.714 1.00 91.19 134 ALA A O 1
ATOM 1001 N N . MET A 1 135 ? -11.449 2.001 -3.778 1.00 91.69 135 MET A N 1
ATOM 1002 C CA . MET A 1 135 ? -12.675 2.219 -3.018 1.00 91.69 135 MET A CA 1
ATOM 1003 C C . MET A 1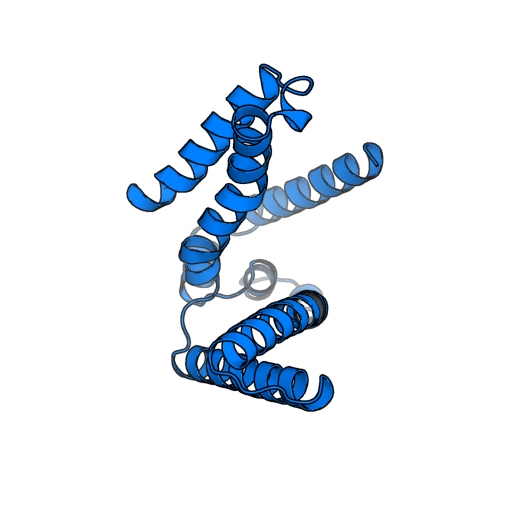 135 ? -12.504 3.307 -1.957 1.00 91.69 135 MET A C 1
ATOM 1005 O O . MET A 1 135 ? -13.340 4.202 -1.877 1.00 91.69 135 MET A O 1
ATOM 1009 N N . ILE A 1 136 ? -11.433 3.271 -1.164 1.00 92.25 136 ILE A N 1
ATOM 1010 C CA . ILE A 1 136 ? -11.223 4.211 -0.053 1.00 92.25 136 ILE A CA 1
ATOM 1011 C C . ILE A 1 136 ? -10.791 5.595 -0.552 1.00 92.25 136 ILE A C 1
ATOM 1013 O O . ILE A 1 136 ? -11.250 6.598 -0.012 1.00 92.25 136 ILE A O 1
ATOM 1017 N N . LEU A 1 137 ? -9.926 5.677 -1.568 1.00 91.50 137 LEU A N 1
ATOM 1018 C CA . LEU A 1 137 ? -9.366 6.951 -2.034 1.00 91.50 137 LEU A CA 1
ATOM 1019 C C . LEU A 1 137 ? -10.207 7.640 -3.110 1.00 91.50 137 LEU A C 1
ATOM 1021 O O . LEU A 1 137 ? -10.214 8.869 -3.154 1.00 91.50 137 LEU A O 1
ATOM 1025 N N . PHE A 1 138 ? -10.913 6.895 -3.966 1.00 91.50 138 PHE A N 1
ATOM 1026 C CA . PHE A 1 138 ? -11.687 7.487 -5.063 1.00 91.50 138 PHE A CA 1
ATOM 1027 C C . PHE A 1 138 ? -13.195 7.416 -4.821 1.00 91.50 138 PHE A C 1
ATOM 1029 O O . PHE A 1 138 ? -13.874 8.443 -4.868 1.00 91.50 138 PHE A O 1
ATOM 1036 N N . ILE A 1 139 ? -13.737 6.233 -4.528 1.00 91.88 139 ILE A N 1
ATOM 1037 C CA . ILE A 1 139 ? -15.194 6.018 -4.498 1.00 91.88 139 ILE A CA 1
ATOM 1038 C C . ILE A 1 139 ? -15.824 6.552 -3.203 1.00 91.88 139 ILE A C 1
ATOM 1040 O O . ILE A 1 139 ? -16.770 7.334 -3.243 1.00 91.88 139 ILE A O 1
ATOM 1044 N N . MET A 1 140 ? -15.299 6.173 -2.040 1.00 92.69 140 MET A N 1
ATOM 1045 C CA . MET A 1 140 ? -15.836 6.560 -0.733 1.00 92.69 140 MET A CA 1
ATOM 1046 C C . MET A 1 140 ? -15.929 8.085 -0.536 1.00 92.69 140 MET A C 1
ATOM 1048 O O . MET A 1 140 ? -17.013 8.559 -0.176 1.00 92.69 140 MET A O 1
ATOM 1052 N N . PRO A 1 141 ? -14.877 8.894 -0.784 1.00 89.75 141 PRO A N 1
ATOM 1053 C CA . PRO A 1 141 ? -14.962 10.340 -0.588 1.00 89.75 141 PRO A CA 1
ATOM 1054 C C . PRO A 1 141 ? -15.907 11.003 -1.591 1.00 89.75 141 PRO A C 1
ATOM 1056 O O . PRO A 1 141 ? -16.663 11.898 -1.216 1.00 89.75 141 PRO A O 1
ATOM 1059 N N . THR A 1 142 ? -15.928 10.545 -2.846 1.00 91.56 142 THR A N 1
ATOM 1060 C CA . THR A 1 142 ? -16.811 11.119 -3.871 1.00 91.56 142 THR A CA 1
ATOM 1061 C C . THR A 1 142 ? -18.272 10.800 -3.579 1.00 91.56 142 THR A C 1
ATOM 1063 O O . THR A 1 142 ? -19.080 11.727 -3.506 1.00 91.56 142 THR A O 1
ATOM 1066 N N . LEU A 1 143 ? -18.614 9.538 -3.291 1.00 89.19 143 LEU A N 1
ATOM 1067 C CA . LEU A 1 143 ? -19.965 9.135 -2.883 1.00 89.19 143 LEU A CA 1
ATOM 1068 C C . LEU A 1 143 ? -20.428 9.857 -1.617 1.00 89.19 143 LEU A C 1
ATOM 1070 O O . LEU A 1 143 ? -21.591 10.255 -1.536 1.00 89.19 143 LEU A O 1
ATOM 1074 N N . SER A 1 144 ? -19.527 10.107 -0.665 1.00 90.19 144 SER A N 1
ATOM 1075 C CA . SER A 1 144 ? -19.848 10.863 0.552 1.00 90.19 144 SER A CA 1
ATOM 1076 C C . SER A 1 144 ? -20.354 12.278 0.242 1.00 90.19 144 SER A C 1
ATOM 1078 O O . SER A 1 144 ? -21.276 12.745 0.908 1.00 90.19 144 SER A O 1
ATOM 1080 N N . THR A 1 145 ? -19.857 12.939 -0.815 1.00 89.12 145 THR A N 1
ATOM 1081 C CA . THR A 1 145 ? -20.384 14.253 -1.254 1.00 89.12 145 THR A CA 1
ATOM 1082 C C . THR A 1 145 ? -21.802 14.188 -1.836 1.00 89.12 145 THR A C 1
ATOM 1084 O O . THR A 1 145 ? -22.531 15.188 -1.847 1.00 89.12 145 THR A O 1
ATOM 1087 N N . TYR A 1 146 ? -22.236 13.012 -2.296 1.00 84.94 146 TYR A N 1
ATOM 1088 C CA . TYR A 1 146 ? -23.586 12.796 -2.813 1.00 84.94 146 TYR A CA 1
ATOM 1089 C C . TYR A 1 146 ? -24.560 12.326 -1.729 1.00 84.94 146 TYR A C 1
ATOM 1091 O O . TYR A 1 146 ? -25.676 12.850 -1.672 1.00 84.94 146 TYR A O 1
ATOM 1099 N N . LEU A 1 147 ? -24.127 11.410 -0.859 1.00 87.50 147 LEU A N 1
ATOM 1100 C CA . LEU A 1 147 ? -24.944 10.766 0.173 1.00 87.50 147 LEU A CA 1
ATOM 1101 C C . LEU A 1 147 ? -25.115 11.626 1.432 1.00 87.50 147 LEU A C 1
ATOM 1103 O O . LEU A 1 147 ? -26.205 11.666 1.998 1.00 87.50 147 LEU A O 1
ATOM 1107 N N . ILE A 1 148 ? -24.071 12.341 1.867 1.00 91.56 148 ILE A N 1
ATOM 1108 C CA . ILE A 1 148 ? -24.085 13.081 3.135 1.00 91.56 148 ILE A CA 1
ATOM 1109 C C . ILE A 1 148 ? -24.567 14.522 2.892 1.00 91.56 148 ILE A C 1
ATOM 1111 O O . ILE A 1 148 ? -23.899 15.272 2.175 1.00 91.56 148 ILE A O 1
ATOM 1115 N N . PRO A 1 149 ? -25.688 14.967 3.504 1.00 84.88 149 PRO A N 1
ATOM 1116 C CA . PRO A 1 149 ? -26.245 16.308 3.296 1.00 84.88 149 PRO A CA 1
ATOM 1117 C C . PRO A 1 149 ? -25.254 17.447 3.559 1.00 84.88 149 PRO A C 1
ATOM 1119 O O . PRO A 1 149 ? -25.225 18.414 2.803 1.00 84.88 149 PRO A O 1
ATOM 1122 N N . ALA A 1 150 ? -24.402 17.295 4.576 1.00 89.88 150 ALA A N 1
ATOM 1123 C CA . ALA A 1 150 ? -23.392 18.282 4.956 1.00 89.88 150 ALA A CA 1
ATOM 1124 C C . ALA A 1 150 ? -22.283 18.477 3.903 1.00 89.88 150 ALA A C 1
ATOM 1126 O O . ALA A 1 150 ? -21.653 19.530 3.865 1.00 89.88 150 ALA A O 1
ATOM 1127 N N . LEU A 1 151 ? -22.049 17.487 3.034 1.00 87.69 151 LEU A N 1
ATOM 1128 C CA . LEU A 1 151 ? -20.990 17.525 2.020 1.00 87.69 151 LEU A CA 1
ATOM 1129 C C . LEU A 1 151 ? -21.501 17.907 0.622 1.00 87.69 151 LEU A C 1
ATOM 1131 O O . LEU A 1 151 ? -20.700 18.081 -0.296 1.00 87.69 151 LEU A O 1
ATOM 1135 N N . LYS A 1 152 ? -22.817 18.100 0.456 1.00 84.81 152 LYS A N 1
ATOM 1136 C CA . LYS A 1 152 ? -23.429 18.518 -0.817 1.00 84.81 152 LYS A CA 1
ATOM 1137 C C . LYS A 1 152 ? -22.868 19.828 -1.399 1.00 84.81 152 LYS A C 1
ATOM 1139 O O . LYS A 1 152 ? -22.756 19.885 -2.623 1.00 84.81 152 LYS A O 1
ATOM 1144 N N . PRO A 1 153 ? -22.490 20.852 -0.605 1.00 87.88 153 PRO A N 1
ATOM 1145 C CA . PRO A 1 153 ? -21.904 22.081 -1.149 1.00 87.88 153 PRO A CA 1
ATOM 1146 C C . PRO A 1 153 ? -20.556 21.875 -1.857 1.00 87.88 153 PRO A C 1
ATOM 1148 O O . PRO A 1 153 ? -20.184 22.676 -2.704 1.00 87.88 153 PRO A O 1
ATOM 1151 N N . TRP A 1 154 ? -19.838 20.790 -1.548 1.00 84.06 154 TRP A N 1
ATOM 1152 C CA . TRP A 1 154 ? -18.509 20.483 -2.095 1.00 84.06 154 TRP A CA 1
ATOM 1153 C C . TRP A 1 154 ? -18.559 19.605 -3.352 1.00 84.06 154 TRP A C 1
ATOM 1155 O O . TRP A 1 154 ? -17.548 19.033 -3.769 1.00 84.06 154 TRP A O 1
ATOM 1165 N N . ARG A 1 155 ? -19.743 19.459 -3.955 1.00 84.12 155 ARG A N 1
ATOM 1166 C CA . ARG A 1 155 ? -19.918 18.732 -5.212 1.00 84.12 155 ARG A CA 1
ATOM 1167 C C . ARG A 1 155 ? -19.258 19.506 -6.350 1.00 84.12 155 ARG A C 1
ATOM 1169 O O . ARG A 1 155 ? -19.502 20.692 -6.540 1.00 84.12 155 ARG A O 1
ATOM 1176 N N . SER A 1 156 ? -18.445 18.808 -7.129 1.00 87.88 156 SER A N 1
ATOM 1177 C CA . SER A 1 156 ? -17.749 19.352 -8.293 1.00 87.88 156 SER A CA 1
ATOM 1178 C C . SER A 1 156 ? -17.747 18.328 -9.421 1.00 87.88 156 SER A C 1
ATOM 1180 O O . SER A 1 156 ? -17.801 17.123 -9.172 1.00 87.88 156 SER A O 1
ATOM 1182 N N . ILE A 1 157 ? -17.615 18.801 -10.661 1.00 87.12 157 ILE A N 1
ATOM 1183 C CA . ILE A 1 157 ? -17.363 17.951 -11.835 1.00 87.12 157 ILE A CA 1
ATOM 1184 C C . ILE A 1 157 ? -16.109 17.089 -11.611 1.00 87.12 157 ILE A C 1
ATOM 1186 O O . ILE A 1 157 ? -16.081 15.925 -12.003 1.00 87.12 157 ILE A O 1
ATOM 1190 N N . GLY A 1 158 ? -15.107 17.606 -10.889 1.00 86.12 158 GLY A N 1
ATOM 1191 C CA . GLY A 1 158 ? -13.916 16.837 -10.516 1.00 86.12 158 GLY A CA 1
ATOM 1192 C C . GLY A 1 158 ? -14.224 15.602 -9.657 1.00 86.12 158 GLY A C 1
ATOM 1193 O O . GLY A 1 158 ? -13.567 14.571 -9.808 1.00 86.12 158 GLY A O 1
ATOM 1194 N N . ASN A 1 159 ? -15.263 15.655 -8.815 1.00 87.31 159 ASN A N 1
ATOM 1195 C CA . ASN A 1 159 ? -15.678 14.507 -8.001 1.00 87.31 159 ASN A CA 1
ATOM 1196 C C . ASN A 1 159 ? -16.295 13.417 -8.883 1.00 87.31 159 ASN A C 1
ATOM 1198 O O . ASN A 1 159 ? -16.064 12.236 -8.640 1.00 87.31 159 ASN A O 1
ATOM 1202 N N . LEU A 1 160 ? -17.037 13.807 -9.925 1.00 86.44 160 LEU A N 1
ATOM 1203 C CA . LEU A 1 160 ? -17.607 12.869 -10.889 1.00 86.44 160 LEU A CA 1
ATOM 1204 C C . LEU A 1 160 ? -16.507 12.171 -11.698 1.00 86.44 160 LEU A C 1
ATOM 1206 O O . LEU A 1 160 ? -16.541 10.955 -11.847 1.00 86.44 160 LEU A O 1
ATOM 1210 N N . ILE A 1 161 ? -15.498 12.919 -12.158 1.00 91.75 161 ILE A N 1
ATOM 1211 C CA . ILE A 1 161 ? -14.338 12.344 -12.861 1.00 91.75 161 ILE A CA 1
ATOM 1212 C C . ILE A 1 161 ? -13.602 11.359 -11.948 1.00 91.75 161 ILE A C 1
ATOM 1214 O O . ILE A 1 161 ? -13.320 10.236 -12.354 1.00 91.75 161 ILE A O 1
ATOM 1218 N N . THR A 1 162 ? -13.345 11.749 -10.697 1.00 91.50 162 THR A N 1
ATOM 1219 C CA . THR A 1 162 ? -12.678 10.885 -9.710 1.00 91.50 162 THR A CA 1
ATOM 1220 C C . THR A 1 162 ? -13.473 9.603 -9.452 1.00 91.50 162 THR A C 1
ATOM 1222 O O . THR A 1 162 ? -12.886 8.527 -9.359 1.00 91.50 162 THR A O 1
ATOM 1225 N N . LEU A 1 163 ? -14.805 9.692 -9.392 1.00 91.69 163 LEU A N 1
ATOM 1226 C CA . LEU A 1 163 ? -15.679 8.531 -9.240 1.00 91.69 163 LEU A CA 1
ATOM 1227 C C . LEU A 1 163 ? -15.587 7.589 -10.450 1.00 91.69 163 LEU A C 1
ATOM 1229 O O . LEU A 1 163 ? -15.442 6.385 -10.263 1.00 91.69 163 LEU A O 1
ATOM 1233 N N . ILE A 1 164 ? -15.624 8.126 -11.675 1.00 92.12 164 ILE A N 1
ATOM 1234 C CA . ILE A 1 164 ? -15.494 7.332 -12.908 1.00 92.12 164 ILE A CA 1
ATOM 1235 C C . ILE A 1 164 ? -14.140 6.618 -12.945 1.00 92.12 164 ILE A C 1
ATOM 1237 O O . ILE A 1 164 ? -14.094 5.415 -13.187 1.00 92.12 164 ILE A O 1
ATOM 1241 N N . VAL A 1 165 ? -13.047 7.329 -12.652 1.00 91.62 165 VAL A N 1
ATOM 1242 C CA . VAL A 1 165 ? -11.700 6.739 -12.588 1.00 91.62 165 VAL A CA 1
ATOM 1243 C C . VAL A 1 165 ? -11.637 5.646 -11.521 1.00 91.62 165 VAL A C 1
ATOM 1245 O O . VAL A 1 165 ? -11.129 4.564 -11.793 1.00 91.62 165 VAL A O 1
ATOM 1248 N N . GLY A 1 166 ? -12.209 5.882 -10.337 1.00 90.56 166 GLY A N 1
ATOM 1249 C CA . GLY A 1 166 ? -12.274 4.884 -9.270 1.00 90.56 166 GLY A CA 1
ATOM 1250 C C . GLY A 1 166 ? -13.020 3.615 -9.681 1.00 90.56 166 GLY A C 1
ATOM 1251 O O . GLY A 1 166 ? -12.531 2.515 -9.433 1.00 90.56 166 GLY A O 1
ATOM 1252 N N . ILE A 1 167 ? -14.165 3.758 -10.355 1.00 91.44 167 ILE A N 1
ATOM 1253 C CA . ILE A 1 167 ? -14.932 2.624 -10.888 1.00 91.44 167 ILE A CA 1
ATOM 1254 C C . ILE A 1 167 ? -14.112 1.881 -11.942 1.00 91.44 167 ILE A C 1
ATOM 1256 O O . ILE A 1 167 ? -14.012 0.663 -11.866 1.00 91.44 167 ILE A O 1
ATOM 1260 N N . LEU A 1 168 ? -13.475 2.588 -12.880 1.00 90.62 168 LEU A N 1
ATOM 1261 C CA . LEU A 1 168 ? -12.612 1.968 -13.889 1.00 90.62 168 LEU A CA 1
ATOM 1262 C C . LEU A 1 168 ? -11.460 1.181 -13.248 1.00 90.62 168 LEU A C 1
ATOM 1264 O O . LEU A 1 168 ? -11.213 0.048 -13.650 1.00 90.62 168 LEU A O 1
ATOM 1268 N N . CYS A 1 169 ? -10.801 1.731 -12.224 1.00 87.69 169 CYS A N 1
ATOM 1269 C CA . CYS A 1 169 ? -9.737 1.039 -11.493 1.00 87.69 169 CYS A CA 1
ATOM 1270 C C . CYS A 1 169 ? -10.216 -0.269 -10.848 1.00 87.69 169 CYS A C 1
ATOM 1272 O O . CYS A 1 169 ? -9.488 -1.257 -10.879 1.00 87.69 169 CYS A O 1
ATOM 1274 N N . VAL A 1 170 ? -11.427 -0.294 -10.284 1.00 88.12 170 VAL A N 1
ATOM 1275 C CA . VAL A 1 170 ? -12.013 -1.525 -9.728 1.00 88.12 170 VAL A CA 1
ATOM 1276 C C . VAL A 1 170 ? -12.425 -2.487 -10.844 1.00 88.12 170 VAL A C 1
ATOM 1278 O O . VAL A 1 170 ? -12.217 -3.687 -10.714 1.00 88.12 170 VAL A O 1
ATOM 1281 N N . SER A 1 171 ? -12.957 -1.982 -11.958 1.00 86.44 171 SER A N 1
ATOM 1282 C CA . SER A 1 171 ? -13.373 -2.804 -13.098 1.00 86.44 171 SER A CA 1
ATOM 1283 C C . SER A 1 171 ? -12.218 -3.578 -13.726 1.00 86.44 171 SER A C 1
ATOM 1285 O O . SER A 1 171 ? -12.422 -4.716 -14.132 1.00 86.44 171 SER A O 1
ATOM 1287 N N . VAL A 1 172 ? -11.009 -3.002 -13.777 1.00 83.38 172 VAL A N 1
ATOM 1288 C CA . VAL A 1 172 ? -9.816 -3.665 -14.342 1.00 83.38 172 VAL A CA 1
ATOM 1289 C C . VAL A 1 172 ? -9.590 -5.046 -13.725 1.00 83.38 172 VAL A C 1
ATOM 1291 O O . VAL A 1 172 ? -9.271 -5.969 -14.454 1.00 83.38 172 VAL A O 1
ATOM 1294 N N . MET A 1 173 ? -9.873 -5.210 -12.434 1.00 75.31 173 MET A N 1
ATOM 1295 C CA . MET A 1 173 ? -9.757 -6.474 -11.696 1.00 75.31 173 MET A CA 1
ATOM 1296 C C . MET A 1 173 ? -10.594 -7.624 -12.258 1.00 75.31 173 MET A C 1
ATOM 1298 O O . MET A 1 173 ? -10.274 -8.785 -12.040 1.00 75.31 173 MET A O 1
ATOM 1302 N N . PHE A 1 174 ? -11.729 -7.299 -12.880 1.00 76.25 174 PHE A N 1
ATOM 1303 C CA . PHE A 1 174 ? -12.663 -8.284 -13.423 1.00 76.25 174 PHE A CA 1
ATOM 1304 C C . PHE A 1 174 ? -12.353 -8.628 -14.884 1.00 76.25 174 PHE A C 1
ATOM 1306 O O . PHE A 1 174 ? -12.882 -9.611 -15.396 1.00 76.25 174 PHE A O 1
ATOM 1313 N N . PHE A 1 175 ? -11.532 -7.813 -15.554 1.00 71.12 175 PHE A N 1
ATOM 1314 C CA . PHE A 1 175 ? -11.166 -7.974 -16.964 1.00 71.12 175 PHE A CA 1
ATOM 1315 C C . PHE A 1 175 ? -9.689 -8.359 -17.174 1.00 71.12 175 PHE A C 1
ATOM 1317 O O . PHE A 1 175 ? -9.306 -8.628 -18.312 1.00 71.12 175 PHE A O 1
ATOM 1324 N N . SER A 1 176 ? -8.879 -8.358 -16.111 1.00 59.06 176 SER A N 1
ATOM 1325 C CA . SER A 1 176 ? -7.469 -8.778 -16.060 1.00 59.06 176 SER A CA 1
ATOM 1326 C C . SER A 1 176 ? -7.312 -10.231 -15.640 1.00 59.06 176 SER A C 1
ATOM 1328 O O . SER A 1 176 ? -6.445 -10.913 -16.224 1.00 59.06 176 SER A O 1
#

Radius of gyration: 20.93 Å; chains: 1; bounding box: 55×43×49 Å

Organism: NCBI:txid766150

Secondary structure (DSSP, 8-state):
-HHHHHHHHHHHHHHHHHHHHHS-HHHHHHHHHHT--HHHHHHTSTT--HHHHHHHHHHHHHHHHHHHHHHHHHHHHHHHHHHHHHHHHTT----HHHHHHHHHHHHHHHHHHHHHH---HHHHIIIIIHHHHHIIIIIHHHHHHHH-GGGGGG--HHHHHHHHHHHHHHHHHHH-

Foldseek 3Di:
DVVVVVVVVCVVVVVVVVLVVPQPVVLVVVCQVVLHDSQCSLLPDDPNPPVSVVVSVVCRVVVVVVVCVVVVVVQLVVQLVVQQVVCVVVVHDDDSVVSSVVSCVVVVVVVVVCVVVPDRPSCCCLQPVQLVCLCVVQQVVLVCCVPPPVNVVVDDPVNVVSNVVSVVSNVVNVVD

pLDDT: mean 88.13, std 5.06, range [59.06, 96.0]

Sequence (176 aa):
MKVAYLIICISVLFFVFSCLLSIPPSYIEAAKEEGVTILSALSMLPNAPAWLSISGIIVAVVAMSKSFLGTYFGVIEGATEVVKTTLQQVGVKKSRAFNRALSIMLVSLITFIVCCINPNAISMIYAISGPLIAMILFIMPTLSTYLIPALKPWRSIGNLITLIVGILCVSVMFFS

InterPro domains:
  IPR018227 Amino acid/polyamine transporter 2 [PTHR35334] (1-176)